Protein AF-D9SWJ3-F1 (afdb_monomer_lite)

Organism: Clostridium cellulovorans (strain ATCC 35296 / DSM 3052 / OCM 3 / 743B) (NCBI:txid573061)

Secondary structure (DSSP, 8-state):
---------EE-BTTB---TT--EEE-SS-TT-EEETTT--EESSEEE----S---HHHHHHHHHHTT---S-HHHHHHHHHHHHHHHHTSPTTEEEEEEE-TTSPEEEEEEEEPP-

Radius of gyration: 13.29 Å; chains: 1; bounding box: 31×31×35 Å

pLDDT: mean 74.52, std 13.12, range [35.59, 90.31]

Foldseek 3Di:
DPPPADDKAWDADDVRDDDGGFDWAQQLVDLQFTATLQQRDTDNKIWIAAGPDDDALVNSVVSSVVNVNDHDDSVVVNVLRVQVSVQVVVDDHQFTWMWGGDPVSRTDIDGDDGHDD

Sequence (117 aa):
MEKTKKMPISISYGDFKTRASEFLVPNPYDNGGLIGIKSGAAYLYGAISYIGVEISTLDIIDKMTANGISIGNVDDYKDKLNKYIDEIYKYKISNVIEGVLDEKGNAILNKVANKPE

Structure (mmCIF, N/CA/C/O backbone):
data_AF-D9SWJ3-F1
#
_entry.id   AF-D9SWJ3-F1
#
loop_
_atom_site.group_PDB
_atom_site.id
_atom_site.type_symbol
_atom_site.label_atom_id
_atom_site.label_alt_id
_atom_site.label_comp_id
_atom_site.label_asym_id
_atom_site.label_entity_id
_atom_site.label_seq_id
_atom_site.pdbx_PDB_ins_code
_atom_site.Cartn_x
_atom_site.Cartn_y
_atom_site.Cartn_z
_atom_site.occupancy
_atom_site.B_iso_or_equiv
_atom_site.auth_seq_id
_atom_site.auth_comp_id
_atom_site.auth_asym_id
_atom_site.auth_atom_id
_atom_site.pdbx_PDB_model_num
ATOM 1 N N . MET A 1 1 ? 10.942 17.546 20.164 1.00 35.59 1 MET A N 1
ATOM 2 C CA . MET A 1 1 ? 10.513 16.166 20.484 1.00 35.59 1 MET A CA 1
ATOM 3 C C . MET A 1 1 ? 10.270 15.440 19.177 1.00 35.59 1 MET A C 1
ATOM 5 O O . MET A 1 1 ? 9.335 15.806 18.472 1.00 35.59 1 MET A O 1
ATOM 9 N N . GLU A 1 2 ? 11.115 14.470 18.826 1.00 38.56 2 GLU A N 1
ATOM 10 C CA . GLU A 1 2 ? 10.835 13.554 17.715 1.00 38.56 2 GLU A CA 1
ATOM 11 C C . GLU A 1 2 ? 9.570 12.762 18.048 1.00 38.56 2 GLU A C 1
ATOM 13 O O . GLU A 1 2 ? 9.573 11.858 18.883 1.00 38.56 2 GLU A O 1
ATOM 18 N N . LYS A 1 3 ? 8.451 13.143 17.429 1.00 35.84 3 LYS A N 1
ATOM 19 C CA . LYS A 1 3 ? 7.252 12.311 17.432 1.00 35.84 3 LYS A CA 1
ATOM 20 C C . LYS A 1 3 ? 7.599 11.057 16.637 1.00 35.84 3 LYS A C 1
ATOM 22 O O . LYS A 1 3 ? 7.922 11.142 15.455 1.00 35.84 3 LYS A O 1
ATOM 27 N N . THR A 1 4 ? 7.574 9.906 17.298 1.00 37.38 4 THR A N 1
ATOM 28 C CA . THR A 1 4 ? 7.861 8.611 16.681 1.00 37.38 4 THR A CA 1
ATOM 29 C C . THR A 1 4 ? 6.892 8.402 15.521 1.00 37.38 4 THR A C 1
ATOM 31 O O . THR A 1 4 ? 5.680 8.314 15.733 1.00 37.38 4 THR A O 1
ATOM 34 N N . LYS A 1 5 ? 7.404 8.368 14.286 1.00 45.03 5 LYS A N 1
ATOM 35 C CA . LYS A 1 5 ? 6.554 8.257 13.102 1.00 45.03 5 LYS A CA 1
ATOM 36 C C . LYS A 1 5 ? 6.014 6.821 12.976 1.00 45.03 5 LYS A C 1
ATOM 38 O O . LYS A 1 5 ? 6.790 5.902 12.720 1.00 45.03 5 LYS A O 1
ATOM 43 N N . LYS A 1 6 ? 4.708 6.595 13.171 1.00 54.19 6 LYS A N 1
ATOM 44 C CA . LYS A 1 6 ? 4.070 5.271 13.022 1.00 54.19 6 LYS A CA 1
ATOM 45 C C . LYS A 1 6 ? 3.345 5.156 11.679 1.00 54.19 6 LYS A C 1
ATOM 47 O O . LYS A 1 6 ? 2.346 5.834 11.459 1.00 54.19 6 LYS A O 1
ATOM 52 N N . MET A 1 7 ? 3.854 4.282 10.810 1.00 60.88 7 MET A N 1
ATOM 53 C CA . MET A 1 7 ? 3.192 3.906 9.556 1.00 60.88 7 MET A CA 1
ATOM 54 C C . MET A 1 7 ? 1.923 3.089 9.832 1.00 60.88 7 MET A C 1
ATOM 56 O O . MET A 1 7 ? 1.887 2.389 10.851 1.00 60.88 7 MET A O 1
ATOM 60 N N . PRO A 1 8 ? 0.916 3.131 8.940 1.00 66.62 8 PRO A N 1
ATOM 61 C CA . PRO A 1 8 ? -0.229 2.250 9.032 1.00 66.62 8 PRO A CA 1
ATOM 62 C C . PRO A 1 8 ? 0.242 0.815 9.004 1.00 66.62 8 PRO A C 1
ATOM 64 O O . PRO A 1 8 ? 1.245 0.480 8.378 1.00 66.62 8 PRO A O 1
ATOM 67 N N . ILE A 1 9 ? -0.500 -0.028 9.697 1.00 67.69 9 ILE A N 1
ATOM 68 C CA . ILE A 1 9 ? -0.263 -1.456 9.687 1.00 67.69 9 ILE A CA 1
ATOM 69 C C . ILE A 1 9 ? -1.481 -2.148 9.110 1.00 67.69 9 ILE A C 1
ATOM 71 O O . ILE A 1 9 ? -2.625 -1.729 9.303 1.00 67.69 9 ILE A O 1
ATOM 75 N N . SER A 1 10 ? -1.210 -3.219 8.397 1.00 69.44 10 SER A N 1
ATOM 76 C CA . SER A 1 10 ? -2.191 -4.176 7.972 1.00 69.44 10 SER A CA 1
ATOM 77 C C . SER A 1 10 ? -2.477 -5.117 9.129 1.00 69.44 10 SER A C 1
ATOM 79 O O . SER A 1 10 ? -1.571 -5.578 9.833 1.00 69.44 10 SER A O 1
ATOM 81 N N . ILE A 1 11 ? -3.760 -5.372 9.337 1.00 66.62 11 ILE A N 1
ATOM 82 C CA . ILE A 1 11 ? -4.265 -6.281 10.361 1.00 66.62 11 ILE A CA 1
ATOM 83 C C . ILE A 1 11 ? -4.869 -7.504 9.681 1.00 66.62 11 ILE A C 1
ATOM 85 O O . ILE A 1 11 ? -5.342 -7.425 8.552 1.00 66.62 11 ILE A O 1
ATOM 89 N N . SER A 1 12 ? -4.843 -8.652 10.350 1.00 70.50 12 SER A N 1
ATOM 90 C CA . SER A 1 12 ? -5.623 -9.798 9.875 1.00 70.50 12 SER A CA 1
ATOM 91 C C . SER A 1 12 ? -7.099 -9.519 10.160 1.00 70.50 12 SER A C 1
ATOM 93 O O . SER A 1 12 ? -7.423 -9.074 11.262 1.00 70.50 12 SER A O 1
ATOM 95 N N . TYR A 1 13 ? -7.987 -9.756 9.197 1.00 63.97 13 TYR A N 1
ATOM 96 C CA . TYR A 1 13 ? -9.421 -9.485 9.332 1.00 63.97 13 TYR A CA 1
ATOM 97 C C . TYR A 1 13 ? -10.235 -10.501 8.525 1.00 63.97 13 TYR A C 1
ATOM 99 O O . TYR A 1 13 ? -9.945 -10.729 7.355 1.00 63.97 13 TYR A O 1
ATOM 107 N N . GLY A 1 14 ? -11.234 -11.134 9.150 1.00 70.81 14 GLY A N 1
ATOM 108 C CA . GLY A 1 14 ? -11.948 -12.261 8.541 1.00 70.81 14 GLY A CA 1
ATOM 109 C C . GLY A 1 14 ? -10.988 -13.386 8.120 1.00 70.81 14 GLY A C 1
ATOM 110 O O . GLY A 1 14 ? -10.121 -13.811 8.903 1.00 70.81 14 GLY A O 1
ATOM 111 N N . ASP A 1 15 ? -11.118 -13.820 6.866 1.00 70.38 15 ASP A N 1
ATOM 112 C CA . ASP A 1 15 ? -10.265 -14.841 6.244 1.00 70.38 15 ASP A CA 1
ATOM 113 C C . ASP A 1 15 ? -8.893 -14.300 5.813 1.00 70.38 15 ASP A C 1
ATOM 115 O O . ASP A 1 15 ? -7.946 -15.069 5.643 1.00 70.38 15 ASP A O 1
ATOM 119 N N . PHE A 1 16 ? -8.734 -12.976 5.708 1.00 69.06 16 PHE A N 1
ATOM 120 C CA . PHE A 1 16 ? -7.454 -12.363 5.378 1.00 69.06 16 PHE A CA 1
ATOM 121 C C . PHE A 1 16 ? -6.464 -12.481 6.544 1.00 69.06 16 PHE A C 1
ATOM 123 O O . PHE A 1 16 ? -6.723 -12.009 7.660 1.00 69.06 16 PHE A O 1
ATOM 130 N N . LYS A 1 17 ? -5.292 -13.069 6.273 1.00 70.75 17 LYS A N 1
ATOM 131 C CA . LYS A 1 17 ? -4.172 -13.171 7.216 1.00 70.75 17 LYS A CA 1
ATOM 132 C C . LYS A 1 17 ? -2.959 -12.411 6.684 1.00 70.75 17 LYS A C 1
ATOM 134 O O . LYS A 1 17 ? -2.421 -12.743 5.634 1.00 70.75 17 LYS A O 1
ATOM 139 N N . THR A 1 18 ? -2.494 -11.437 7.457 1.00 68.56 18 THR A N 1
ATOM 140 C CA . THR A 1 18 ? -1.218 -10.739 7.236 1.00 68.56 18 THR A CA 1
ATOM 141 C C . THR A 1 18 ? -0.252 -11.063 8.359 1.00 68.56 18 THR A C 1
ATOM 143 O O . THR A 1 18 ? -0.660 -11.300 9.502 1.00 68.56 18 THR A O 1
ATOM 146 N N . ARG A 1 19 ? 1.048 -11.004 8.068 1.00 65.38 19 ARG A N 1
ATOM 147 C CA . ARG A 1 19 ? 2.061 -10.987 9.125 1.00 65.38 19 ARG A CA 1
ATOM 148 C C . ARG A 1 19 ? 1.851 -9.738 9.986 1.00 65.38 19 ARG A C 1
ATOM 150 O O . ARG A 1 19 ? 1.562 -8.656 9.470 1.00 65.38 19 ARG A O 1
ATOM 157 N N . ALA A 1 20 ? 1.941 -9.899 11.306 1.00 58.12 20 ALA A N 1
ATOM 158 C CA . ALA A 1 20 ? 1.733 -8.804 12.244 1.00 58.12 20 ALA A CA 1
ATOM 159 C C . ALA A 1 20 ? 2.706 -7.651 11.927 1.00 58.12 20 ALA A C 1
ATOM 161 O O . ALA A 1 20 ? 3.919 -7.848 11.938 1.00 58.12 20 ALA A O 1
ATOM 162 N N . SER A 1 21 ? 2.183 -6.441 11.698 1.00 68.00 21 SER A N 1
ATOM 163 C CA . SER A 1 21 ? 2.952 -5.204 11.432 1.00 68.00 21 SER A CA 1
ATOM 164 C C . SER A 1 21 ? 3.483 -4.990 10.002 1.00 68.00 21 SER A C 1
ATOM 166 O O . SER A 1 21 ? 4.464 -4.254 9.824 1.00 68.00 21 SER A O 1
ATOM 168 N N . GLU A 1 22 ? 2.867 -5.596 8.988 1.00 75.00 22 GLU A N 1
ATOM 169 C CA . GLU A 1 22 ? 3.091 -5.246 7.575 1.00 75.00 22 GLU A CA 1
ATOM 170 C C . GLU A 1 22 ? 2.413 -3.905 7.239 1.00 75.00 22 GLU A C 1
ATOM 172 O O . GLU A 1 22 ? 1.385 -3.611 7.826 1.00 75.00 22 GLU A O 1
ATOM 177 N N . PHE A 1 23 ? 2.933 -3.097 6.312 1.00 81.06 23 PHE A N 1
ATOM 178 C CA . PHE A 1 23 ? 2.135 -2.057 5.641 1.00 81.06 23 PHE A CA 1
ATOM 179 C C . PHE A 1 23 ? 2.015 -2.466 4.181 1.00 81.06 23 PHE A C 1
ATOM 181 O O . PHE A 1 23 ? 3.036 -2.721 3.540 1.00 81.06 23 PHE A O 1
ATOM 188 N N . LEU A 1 24 ? 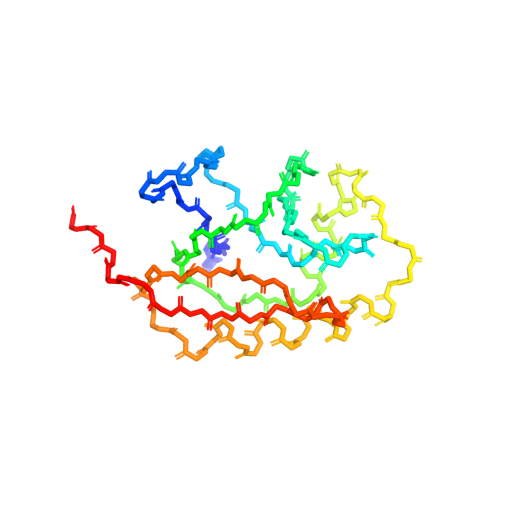0.784 -2.589 3.697 1.00 83.88 24 LEU A N 1
ATOM 189 C CA . LEU A 1 24 ? 0.495 -3.016 2.336 1.00 83.88 24 LEU A CA 1
ATOM 190 C C . LEU A 1 24 ? 0.349 -1.808 1.413 1.00 83.88 24 LEU A C 1
ATOM 192 O O . LEU A 1 24 ? -0.242 -0.798 1.797 1.00 83.88 24 LEU A O 1
ATOM 196 N N . VAL A 1 25 ? 0.878 -1.924 0.201 1.00 86.50 25 VAL A N 1
ATOM 197 C CA . VAL A 1 25 ? 0.791 -0.935 -0.887 1.00 86.50 25 VAL A CA 1
ATOM 198 C C . VAL A 1 25 ? 0.518 -1.663 -2.210 1.00 86.50 25 VAL A C 1
ATOM 200 O O . VAL A 1 25 ? 0.725 -2.875 -2.253 1.00 86.50 25 VAL A O 1
ATOM 203 N N . PRO A 1 26 ? 0.052 -1.002 -3.285 1.00 87.38 26 PRO A N 1
ATOM 204 C CA . PRO A 1 26 ? -0.089 -1.643 -4.596 1.00 87.38 26 PRO A CA 1
ATOM 205 C C . PRO A 1 26 ? 1.214 -2.324 -5.031 1.00 87.38 26 PRO A C 1
ATOM 207 O O . PRO A 1 26 ? 2.286 -1.758 -4.843 1.00 87.38 26 PRO A O 1
ATOM 210 N N . ASN A 1 27 ? 1.163 -3.529 -5.596 1.00 87.44 27 ASN A N 1
ATOM 211 C CA . ASN A 1 27 ? 2.379 -4.195 -6.055 1.00 87.44 27 ASN A CA 1
ATOM 212 C C . ASN A 1 27 ? 2.946 -3.478 -7.306 1.00 87.44 27 ASN A C 1
ATOM 214 O O . ASN A 1 27 ? 2.201 -3.215 -8.252 1.00 87.44 27 ASN A O 1
ATOM 218 N N . PRO A 1 28 ? 4.254 -3.146 -7.346 1.00 84.50 28 PRO A N 1
ATOM 219 C CA . PRO A 1 28 ? 4.865 -2.471 -8.494 1.00 84.50 28 PRO A CA 1
ATOM 220 C C . PRO A 1 28 ? 4.906 -3.325 -9.773 1.00 84.50 28 PRO A C 1
ATOM 222 O O . PRO A 1 28 ? 5.049 -2.762 -10.857 1.00 84.50 28 PRO A O 1
ATOM 225 N N . TYR A 1 29 ? 4.782 -4.652 -9.667 1.00 79.75 29 TYR A N 1
ATOM 226 C CA . TYR A 1 29 ? 4.880 -5.588 -10.798 1.00 79.75 29 TYR A CA 1
ATOM 227 C C . TYR A 1 29 ? 3.586 -6.322 -11.129 1.00 79.75 29 TYR A C 1
ATOM 229 O O . TYR A 1 29 ? 3.442 -6.819 -12.243 1.00 79.75 29 TYR A O 1
ATOM 237 N N . ASP A 1 30 ? 2.675 -6.423 -10.166 1.00 67.75 30 ASP A N 1
ATOM 238 C CA . ASP A 1 30 ? 1.451 -7.201 -10.301 1.00 67.75 30 ASP A CA 1
ATOM 23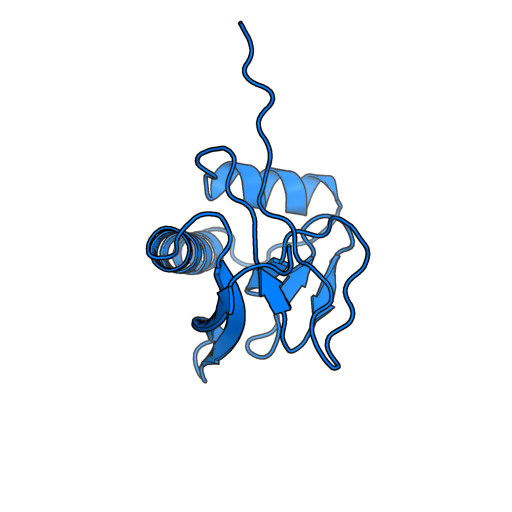9 C C . ASP A 1 30 ? 0.236 -6.290 -10.138 1.00 67.75 30 ASP A C 1
ATOM 241 O O . ASP A 1 30 ? 0.027 -5.684 -9.089 1.00 67.75 30 ASP A O 1
ATOM 245 N N . ASN A 1 31 ? -0.582 -6.211 -11.185 1.00 64.06 31 ASN A N 1
ATOM 246 C CA . ASN A 1 31 ? -1.823 -5.445 -11.155 1.00 64.06 31 ASN A CA 1
ATOM 247 C C . ASN A 1 31 ? -2.930 -6.144 -10.346 1.00 64.06 31 ASN A C 1
ATOM 249 O O . ASN A 1 31 ? -4.007 -5.572 -10.224 1.00 64.06 31 ASN A O 1
ATOM 253 N N . GLY A 1 32 ? -2.701 -7.346 -9.800 1.00 60.44 32 GLY A N 1
ATOM 254 C CA . GLY A 1 32 ? -3.695 -8.115 -9.046 1.00 60.44 32 GLY A CA 1
ATOM 255 C C . GLY A 1 32 ? -3.523 -8.151 -7.524 1.00 60.44 32 GLY A C 1
ATOM 256 O O . GLY A 1 32 ? -4.397 -8.690 -6.848 1.00 60.44 32 GLY A O 1
ATOM 257 N N . GLY A 1 33 ? -2.439 -7.607 -6.956 1.00 75.31 33 GLY A N 1
ATOM 258 C CA . GLY A 1 33 ? -2.169 -7.734 -5.521 1.00 75.31 33 GLY A CA 1
ATOM 259 C C . GLY A 1 33 ? -1.505 -6.530 -4.856 1.00 75.31 33 GLY A C 1
ATOM 260 O O . GLY A 1 33 ? -0.889 -5.673 -5.481 1.00 75.31 33 GLY A O 1
ATOM 261 N N . LEU A 1 34 ? -1.609 -6.491 -3.536 1.00 83.50 34 LEU A N 1
ATOM 262 C CA . LEU A 1 34 ? -0.850 -5.631 -2.643 1.00 83.50 34 LEU A CA 1
ATOM 263 C C . LEU A 1 34 ? 0.474 -6.301 -2.257 1.00 83.50 34 LEU A C 1
ATOM 265 O O . LEU A 1 34 ? 0.584 -7.525 -2.22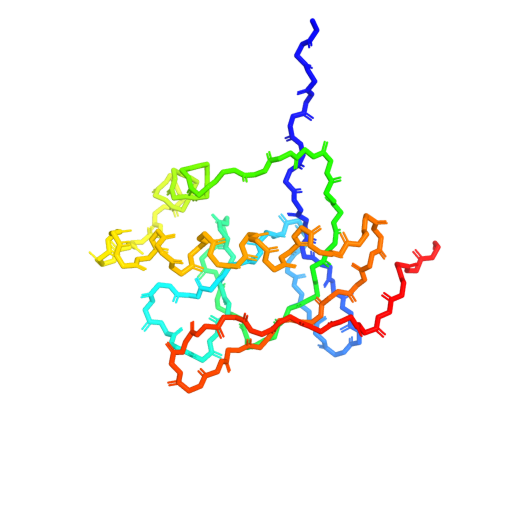9 1.00 83.50 34 LEU A O 1
ATOM 269 N N . ILE A 1 35 ? 1.475 -5.505 -1.905 1.00 86.56 35 ILE A N 1
ATOM 270 C CA . I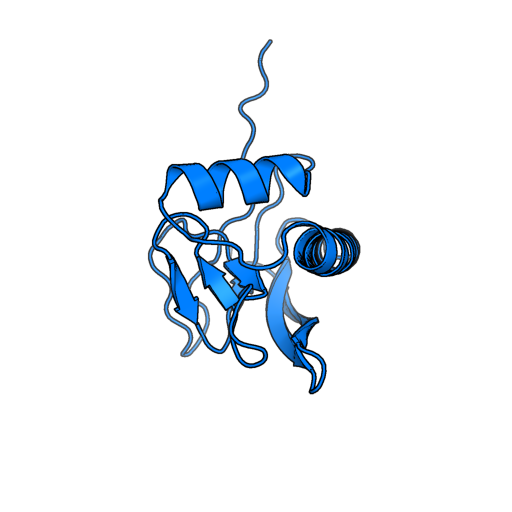LE A 1 35 ? 2.773 -5.963 -1.415 1.00 86.56 35 ILE A CA 1
ATOM 271 C C . ILE A 1 35 ? 3.075 -5.368 -0.044 1.00 86.56 35 ILE A C 1
ATOM 273 O O . ILE A 1 35 ? 2.822 -4.192 0.222 1.00 86.56 35 ILE A O 1
ATOM 277 N N . GLY A 1 36 ? 3.640 -6.186 0.837 1.00 86.69 36 GLY A N 1
ATOM 278 C CA . GLY A 1 36 ? 4.159 -5.737 2.119 1.00 86.69 36 GLY A CA 1
ATOM 279 C C . GLY A 1 36 ? 5.490 -5.010 1.983 1.00 86.69 36 GLY A C 1
ATOM 280 O O . GLY A 1 36 ? 6.470 -5.604 1.544 1.00 86.69 36 GLY A O 1
ATOM 281 N N . ILE A 1 37 ? 5.576 -3.754 2.428 1.00 86.75 37 ILE A N 1
ATOM 282 C CA . ILE A 1 37 ? 6.805 -2.944 2.282 1.00 86.75 37 ILE A CA 1
ATOM 283 C C . ILE A 1 37 ? 8.001 -3.458 3.102 1.00 86.75 37 ILE A C 1
ATOM 285 O O . ILE A 1 37 ? 9.107 -2.948 2.943 1.00 86.75 37 ILE A O 1
ATOM 289 N N . LYS A 1 38 ? 7.773 -4.397 4.032 1.00 83.88 38 LYS A N 1
ATOM 290 C CA . LYS A 1 38 ? 8.813 -5.002 4.877 1.00 83.88 38 LYS A CA 1
ATOM 291 C C . LYS A 1 38 ? 9.205 -6.386 4.385 1.00 83.88 38 LYS A C 1
ATOM 293 O O . LYS A 1 38 ? 10.387 -6.693 4.335 1.00 83.88 38 LYS A O 1
ATOM 298 N N . SER A 1 39 ? 8.224 -7.238 4.090 1.00 84.19 39 SER A N 1
ATOM 299 C CA . SER A 1 39 ? 8.486 -8.631 3.721 1.00 84.19 39 SER A CA 1
ATOM 300 C C . SER A 1 39 ? 8.587 -8.870 2.218 1.00 84.19 39 SER A C 1
ATOM 302 O O . SER A 1 39 ? 9.071 -9.925 1.818 1.00 84.19 39 SER A O 1
ATOM 304 N N . GLY A 1 40 ? 8.074 -7.954 1.392 1.00 84.94 40 GLY A N 1
ATOM 305 C CA . GLY A 1 40 ? 7.878 -8.183 -0.039 1.00 84.94 40 GLY A CA 1
ATOM 306 C C . GLY A 1 40 ? 6.804 -9.228 -0.360 1.00 84.94 40 GLY A C 1
ATOM 307 O O . GLY A 1 40 ? 6.633 -9.577 -1.524 1.00 84.94 40 GLY A O 1
ATOM 308 N N . ALA A 1 41 ? 6.080 -9.746 0.639 1.00 84.25 41 ALA A N 1
ATOM 309 C CA . ALA A 1 41 ? 5.033 -10.733 0.413 1.00 84.25 41 ALA A CA 1
ATOM 310 C C . ALA A 1 41 ? 3.858 -10.106 -0.347 1.00 84.25 41 ALA A C 1
ATOM 312 O O . ALA A 1 41 ? 3.433 -8.991 -0.033 1.00 84.25 41 ALA A O 1
ATOM 313 N N . ALA A 1 42 ? 3.351 -10.841 -1.336 1.00 82.12 42 ALA A N 1
ATOM 314 C CA . ALA A 1 42 ? 2.184 -10.461 -2.115 1.00 82.12 42 ALA A CA 1
ATOM 315 C C . ALA A 1 42 ? 0.895 -10.938 -1.434 1.00 82.12 42 ALA A C 1
ATOM 317 O O . ALA A 1 42 ? 0.833 -12.040 -0.885 1.00 82.12 42 ALA A O 1
ATOM 318 N N . TYR A 1 43 ? -0.139 -10.111 -1.504 1.00 77.00 43 TYR A N 1
ATOM 319 C CA . TYR A 1 43 ? -1.441 -10.341 -0.899 1.00 77.00 43 TYR A CA 1
ATOM 320 C C . TYR A 1 43 ? -2.531 -9.889 -1.873 1.00 77.00 43 TYR A C 1
ATOM 322 O O . TYR A 1 43 ? -2.481 -8.774 -2.368 1.00 77.00 43 TYR A O 1
ATOM 330 N N . LEU A 1 44 ? -3.532 -10.726 -2.144 1.00 67.38 44 LEU A N 1
ATOM 331 C CA . LEU A 1 44 ? -4.638 -10.376 -3.057 1.00 67.38 44 LEU A CA 1
ATOM 332 C C . LEU A 1 44 ? -5.564 -9.291 -2.487 1.00 67.38 44 LEU A C 1
ATOM 334 O O . LEU A 1 44 ? -6.107 -8.472 -3.218 1.00 67.38 44 LEU A O 1
ATOM 338 N N . TYR A 1 45 ? -5.716 -9.294 -1.166 1.00 62.75 45 TYR A N 1
ATOM 339 C CA . TYR A 1 45 ? -6.569 -8.392 -0.402 1.00 62.75 45 TYR A CA 1
ATOM 340 C C . TYR A 1 45 ? -5.785 -7.912 0.815 1.00 62.75 45 TYR A C 1
ATOM 342 O O . TYR A 1 45 ? -4.784 -8.529 1.180 1.00 62.75 45 TYR A O 1
ATOM 350 N N . GLY A 1 46 ? -6.217 -6.843 1.477 1.00 60.06 46 GLY A N 1
ATOM 351 C CA . GLY A 1 46 ? -5.571 -6.414 2.715 1.00 60.06 46 GLY A CA 1
ATOM 352 C C . GLY A 1 46 ? -6.430 -5.486 3.549 1.00 60.06 46 GLY A C 1
ATOM 353 O O . GLY A 1 46 ? -7.025 -4.565 3.006 1.00 60.06 46 GLY A O 1
ATOM 354 N N . ALA A 1 47 ? -6.466 -5.716 4.865 1.00 52.59 47 ALA A N 1
ATOM 355 C CA . ALA A 1 47 ? -7.118 -4.834 5.828 1.00 52.59 47 ALA A CA 1
ATOM 356 C C . ALA A 1 47 ? -6.119 -3.794 6.364 1.00 52.59 47 ALA A C 1
ATOM 358 O O . ALA A 1 47 ? -5.174 -4.156 7.061 1.00 52.59 47 ALA A O 1
ATOM 359 N N . ILE A 1 48 ? -6.302 -2.511 6.052 1.00 60.16 48 ILE A N 1
ATOM 360 C CA . ILE A 1 48 ? -5.395 -1.410 6.430 1.00 60.16 48 ILE A CA 1
ATOM 361 C C . ILE A 1 48 ? -5.986 -0.653 7.628 1.00 60.16 48 ILE A C 1
ATOM 363 O O . ILE A 1 48 ? -7.107 -0.160 7.518 1.00 60.16 48 ILE A O 1
ATOM 367 N N . SER A 1 49 ? -5.261 -0.522 8.758 1.00 53.41 49 SER A N 1
ATOM 368 C CA . SER A 1 49 ? -5.546 0.534 9.755 1.00 53.41 49 SER A CA 1
ATOM 369 C C . SER A 1 49 ? -4.492 0.755 10.856 1.00 53.41 49 SER A C 1
ATOM 371 O O . SER A 1 49 ? -4.262 -0.102 11.707 1.00 53.41 49 SER A O 1
ATOM 373 N N . TYR A 1 50 ? -3.939 1.973 10.897 1.00 49.41 50 TYR A N 1
ATOM 374 C CA . TYR A 1 50 ? -3.906 2.933 12.027 1.00 49.41 50 TYR A CA 1
ATOM 375 C C . TYR A 1 50 ? -2.919 4.045 11.638 1.00 49.41 50 TYR A C 1
ATOM 377 O O . TYR A 1 50 ? -1.711 3.822 11.626 1.00 49.41 50 TYR A O 1
ATOM 385 N N . ILE A 1 51 ? -3.411 5.234 11.283 1.00 53.03 51 ILE A N 1
ATOM 386 C CA . ILE A 1 51 ? -2.559 6.328 10.794 1.00 53.03 51 ILE A CA 1
ATOM 387 C C . ILE A 1 51 ? -2.134 7.189 11.987 1.00 53.03 51 ILE A C 1
ATOM 389 O O . ILE A 1 51 ? -2.951 7.888 12.576 1.00 53.03 51 ILE A O 1
ATOM 393 N N . GLY A 1 52 ? -0.864 7.102 12.386 1.00 49.41 52 GLY A N 1
ATOM 394 C CA . GLY A 1 52 ? -0.293 7.949 13.439 1.00 49.41 52 GLY A CA 1
ATOM 395 C C . GLY A 1 52 ? 0.471 9.172 12.920 1.00 49.41 52 GLY A C 1
ATOM 396 O O . GLY A 1 52 ? 0.964 9.947 13.738 1.00 49.41 52 GLY A O 1
ATOM 397 N N . VAL A 1 53 ? 0.633 9.315 11.597 1.00 60.06 53 VAL A N 1
ATOM 398 C CA . VAL A 1 53 ? 1.404 10.379 10.922 1.00 60.06 53 VAL A CA 1
ATOM 399 C C . VAL A 1 53 ? 1.079 10.401 9.426 1.00 60.06 53 VAL A C 1
ATOM 401 O O . VAL A 1 53 ? 0.657 9.380 8.885 1.00 60.06 53 VAL A O 1
ATOM 404 N N . GLU A 1 54 ? 1.383 11.513 8.756 1.00 62.31 54 GLU A N 1
ATOM 405 C CA . GLU A 1 54 ? 1.539 11.555 7.300 1.00 62.31 54 GLU A CA 1
ATOM 406 C C . GLU A 1 54 ? 2.619 10.570 6.820 1.00 62.31 54 GLU A C 1
ATOM 408 O O . GLU A 1 54 ? 3.700 10.449 7.404 1.00 62.31 54 GLU A O 1
ATOM 413 N N . ILE A 1 55 ? 2.300 9.870 5.740 1.00 72.12 55 ILE A N 1
ATOM 414 C CA . ILE A 1 55 ? 3.164 8.983 4.969 1.00 72.12 55 ILE A CA 1
ATOM 415 C C . ILE A 1 55 ? 3.413 9.681 3.641 1.00 72.12 55 ILE A C 1
ATOM 417 O O . ILE A 1 55 ? 2.461 10.113 2.987 1.00 72.12 55 ILE A O 1
ATOM 421 N N . SER A 1 56 ? 4.672 9.767 3.227 1.00 80.69 56 SER A N 1
ATOM 422 C CA . SER A 1 56 ? 5.005 10.201 1.877 1.00 80.69 56 SER A CA 1
ATOM 423 C C . SER A 1 56 ? 5.293 9.005 0.972 1.00 80.69 56 SER A C 1
ATOM 425 O O . SER A 1 56 ? 5.755 7.952 1.415 1.00 80.69 56 SER A O 1
ATOM 427 N N . THR A 1 57 ? 5.070 9.190 -0.326 1.00 85.12 57 THR A N 1
ATOM 428 C CA . THR A 1 57 ? 5.454 8.229 -1.367 1.00 85.12 57 THR A CA 1
ATOM 429 C C . THR A 1 57 ? 6.949 7.901 -1.326 1.00 85.12 57 THR A C 1
ATOM 431 O O . THR A 1 57 ? 7.330 6.749 -1.521 1.00 85.12 57 THR A O 1
ATOM 434 N N . LEU A 1 58 ? 7.795 8.886 -1.002 1.00 85.44 58 LEU A N 1
ATOM 435 C CA . LEU A 1 58 ? 9.239 8.688 -0.845 1.00 85.44 58 LEU A CA 1
ATOM 436 C C . LEU A 1 58 ? 9.558 7.747 0.322 1.00 85.44 58 LEU A C 1
ATOM 438 O O . LEU A 1 58 ? 10.297 6.789 0.127 1.00 85.44 58 LEU A O 1
ATOM 442 N N . ASP A 1 59 ? 8.928 7.932 1.488 1.00 84.56 59 ASP A N 1
ATOM 443 C CA . ASP A 1 59 ? 9.146 7.052 2.649 1.00 84.56 59 ASP A CA 1
ATOM 444 C C . ASP A 1 59 ? 8.803 5.582 2.340 1.00 84.56 59 ASP A C 1
ATOM 446 O O . ASP A 1 59 ? 9.421 4.661 2.882 1.00 84.56 59 ASP A O 1
ATOM 450 N N . ILE A 1 60 ? 7.791 5.348 1.499 1.00 87.06 60 ILE A N 1
ATOM 451 C CA . ILE A 1 60 ? 7.395 4.005 1.058 1.00 87.06 60 ILE A CA 1
ATOM 452 C C . ILE A 1 60 ? 8.461 3.418 0.131 1.00 87.06 60 ILE A C 1
ATOM 454 O O . ILE A 1 60 ? 8.917 2.300 0.368 1.00 87.06 60 ILE A O 1
ATOM 458 N N . ILE A 1 61 ? 8.868 4.166 -0.898 1.00 89.12 61 ILE A N 1
ATOM 459 C CA . ILE A 1 61 ? 9.865 3.728 -1.886 1.00 89.12 61 ILE A CA 1
ATOM 460 C C . 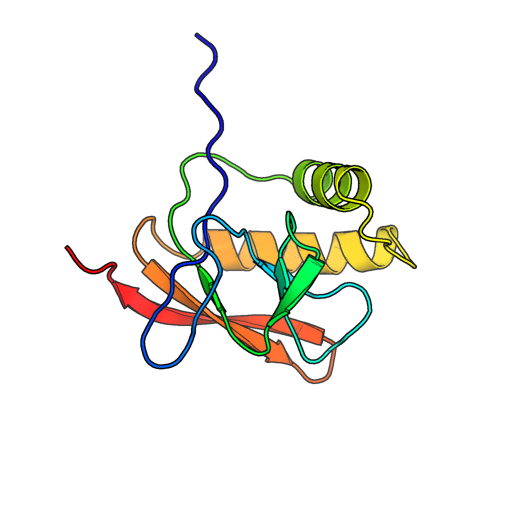ILE A 1 61 ? 11.209 3.437 -1.214 1.00 89.12 61 ILE A C 1
ATOM 462 O O . ILE A 1 61 ? 11.805 2.386 -1.469 1.00 89.12 61 ILE A O 1
ATOM 466 N N . ASP A 1 62 ? 11.654 4.311 -0.312 1.00 88.69 62 ASP A N 1
ATOM 467 C CA . ASP A 1 62 ? 12.900 4.143 0.436 1.00 88.69 62 ASP A CA 1
ATOM 468 C C . ASP A 1 62 ? 12.863 2.865 1.276 1.00 88.69 62 ASP A C 1
ATOM 470 O O . ASP A 1 62 ? 13.816 2.084 1.274 1.00 88.69 62 ASP A O 1
ATOM 474 N N . LYS A 1 63 ? 11.736 2.585 1.947 1.00 87.88 63 LYS A N 1
ATOM 475 C CA . LYS A 1 63 ? 11.572 1.342 2.711 1.00 87.88 63 LYS A CA 1
ATOM 476 C C . LYS A 1 63 ? 11.513 0.106 1.833 1.00 87.88 63 LYS A C 1
ATOM 478 O O . LYS A 1 63 ? 12.098 -0.905 2.206 1.00 87.88 63 LYS A O 1
ATOM 483 N N . MET A 1 64 ? 10.821 0.156 0.701 1.00 90.00 64 MET A N 1
ATOM 484 C CA . MET A 1 64 ? 10.771 -0.972 -0.229 1.00 90.00 64 MET A CA 1
ATOM 485 C C . MET A 1 64 ? 12.174 -1.300 -0.747 1.00 90.00 64 MET A C 1
ATOM 487 O O . MET A 1 64 ? 12.614 -2.445 -0.646 1.00 90.00 64 MET A O 1
ATOM 491 N N . THR A 1 65 ? 12.916 -0.277 -1.171 1.00 90.31 65 THR A N 1
ATOM 492 C CA . THR A 1 65 ? 14.299 -0.406 -1.647 1.00 90.31 65 THR A CA 1
ATOM 493 C C . THR A 1 65 ? 15.220 -0.943 -0.551 1.00 90.31 65 THR A C 1
ATOM 495 O O . THR A 1 65 ? 15.975 -1.886 -0.785 1.00 90.31 65 THR A O 1
ATOM 498 N N . ALA A 1 66 ? 15.122 -0.407 0.671 1.00 89.12 66 ALA A N 1
ATOM 499 C CA . ALA A 1 66 ? 15.912 -0.863 1.816 1.00 89.12 66 ALA A CA 1
ATOM 500 C C . ALA A 1 66 ? 15.641 -2.330 2.199 1.00 89.12 66 ALA A C 1
ATOM 502 O O . ALA A 1 66 ? 16.527 -2.990 2.734 1.00 89.12 66 ALA A O 1
ATOM 503 N N . ASN A 1 67 ? 14.444 -2.850 1.909 1.00 87.75 67 ASN A N 1
ATOM 504 C CA . ASN A 1 67 ? 14.083 -4.256 2.118 1.00 87.75 67 ASN A CA 1
ATOM 505 C C . ASN A 1 67 ? 14.323 -5.138 0.876 1.00 87.75 67 ASN A C 1
ATOM 507 O O . ASN A 1 67 ? 13.882 -6.284 0.845 1.00 87.75 67 ASN A O 1
ATOM 511 N N . GLY A 1 68 ? 15.019 -4.633 -0.148 1.00 88.06 68 GLY A N 1
ATOM 512 C CA . GLY A 1 68 ? 15.365 -5.400 -1.349 1.00 88.06 68 GLY A CA 1
ATOM 513 C C . GLY A 1 68 ? 14.199 -5.635 -2.311 1.00 88.06 68 GLY A C 1
ATOM 514 O O . GLY A 1 68 ? 14.295 -6.487 -3.194 1.00 88.06 68 GLY A O 1
ATOM 515 N N . ILE A 1 69 ? 13.100 -4.893 -2.164 1.00 89.00 69 ILE A N 1
ATOM 516 C CA . ILE A 1 69 ? 11.972 -4.944 -3.093 1.00 89.00 69 ILE A CA 1
ATOM 517 C C . ILE A 1 69 ? 12.322 -4.063 -4.290 1.00 89.00 69 ILE A C 1
ATOM 519 O O . ILE A 1 69 ? 12.472 -2.848 -4.160 1.00 89.00 69 ILE A O 1
ATOM 523 N N . SER A 1 70 ? 12.468 -4.686 -5.458 1.00 86.56 70 SER A N 1
ATOM 524 C CA . SER A 1 70 ? 12.740 -3.959 -6.695 1.00 86.56 70 SER A CA 1
ATOM 525 C C . SER A 1 70 ? 11.499 -3.165 -7.129 1.00 86.56 70 SER A C 1
ATOM 527 O O . SER A 1 70 ? 10.364 -3.553 -6.853 1.00 86.56 70 SER A O 1
ATOM 529 N N . ILE A 1 71 ? 11.713 -2.028 -7.786 1.00 86.88 71 ILE A N 1
ATOM 530 C CA . ILE A 1 71 ? 10.659 -1.214 -8.396 1.00 86.88 71 ILE A CA 1
ATOM 531 C C . ILE A 1 71 ? 11.132 -0.931 -9.819 1.00 86.88 71 ILE A C 1
ATOM 533 O O . ILE A 1 71 ? 12.171 -0.305 -10.003 1.00 86.88 71 ILE A O 1
ATOM 537 N N . GLY A 1 72 ? 10.410 -1.439 -10.822 1.00 83.31 72 GLY A N 1
ATOM 538 C CA . GLY A 1 72 ? 10.827 -1.344 -12.225 1.00 83.31 72 GLY A CA 1
ATOM 539 C C . GLY A 1 72 ? 10.822 0.095 -12.743 1.00 83.31 72 GLY A C 1
ATOM 540 O O . GLY A 1 72 ? 11.877 0.664 -13.006 1.00 83.31 72 GLY A O 1
ATOM 541 N N . ASN A 1 73 ? 9.630 0.687 -12.867 1.00 86.69 73 ASN A N 1
ATOM 542 C CA . ASN A 1 73 ? 9.469 2.101 -13.198 1.00 86.69 73 ASN A CA 1
ATOM 543 C C . ASN A 1 73 ? 9.069 2.880 -11.941 1.00 86.69 73 ASN A C 1
ATOM 545 O O . ASN A 1 73 ? 7.920 2.833 -11.498 1.00 86.69 73 ASN A O 1
ATOM 549 N N . VAL A 1 74 ? 10.043 3.573 -11.352 1.00 86.88 74 VAL A N 1
ATOM 550 C CA . VAL A 1 74 ? 9.858 4.326 -10.108 1.00 86.88 74 VAL A CA 1
ATOM 551 C C . VAL A 1 74 ? 8.873 5.480 -10.289 1.00 86.88 74 VAL A C 1
ATOM 553 O O . VAL A 1 74 ? 8.089 5.731 -9.379 1.00 86.88 74 VAL A O 1
ATOM 556 N N . ASP A 1 75 ? 8.875 6.163 -11.434 1.00 87.38 75 ASP A N 1
ATOM 557 C CA . ASP A 1 75 ? 8.010 7.328 -11.643 1.00 87.38 75 ASP A CA 1
ATOM 558 C C . ASP A 1 75 ? 6.547 6.916 -11.857 1.00 87.38 75 ASP A C 1
ATOM 560 O O . ASP A 1 75 ? 5.668 7.445 -11.178 1.00 87.38 75 ASP A O 1
ATOM 564 N N . ASP A 1 76 ? 6.286 5.873 -12.652 1.00 85.75 76 ASP A N 1
ATOM 565 C CA . ASP A 1 76 ? 4.930 5.307 -12.776 1.00 85.75 76 ASP A CA 1
ATOM 566 C C . ASP A 1 76 ? 4.409 4.800 -11.421 1.00 85.75 76 ASP A C 1
ATOM 568 O O . ASP A 1 76 ? 3.229 4.934 -11.080 1.00 85.75 76 ASP A O 1
ATOM 572 N N . TYR A 1 77 ? 5.294 4.197 -10.624 1.00 88.69 77 TYR A N 1
ATOM 573 C CA . TYR A 1 77 ? 4.926 3.674 -9.317 1.00 88.69 77 TYR A CA 1
ATOM 574 C C . TYR A 1 77 ? 4.671 4.785 -8.292 1.00 88.69 77 TYR A C 1
ATOM 576 O O . TYR A 1 77 ? 3.762 4.650 -7.470 1.00 88.69 77 TYR A O 1
ATOM 584 N N . LYS A 1 78 ? 5.392 5.912 -8.366 1.00 89.12 78 LYS A N 1
ATOM 585 C CA . LYS A 1 78 ? 5.091 7.106 -7.558 1.00 89.12 78 LYS A CA 1
ATOM 586 C C . LYS A 1 78 ? 3.671 7.593 -7.809 1.00 89.12 78 LYS A C 1
ATOM 588 O O . LYS A 1 78 ? 2.967 7.879 -6.845 1.00 89.12 78 LYS A O 1
ATOM 593 N N . ASP A 1 79 ? 3.227 7.640 -9.061 1.00 87.56 79 ASP A N 1
ATOM 594 C CA . ASP A 1 79 ? 1.867 8.073 -9.395 1.00 87.56 79 ASP A CA 1
ATOM 595 C C . ASP A 1 79 ? 0.804 7.122 -8.834 1.00 87.56 79 ASP A C 1
ATOM 597 O O . ASP A 1 79 ? -0.216 7.570 -8.299 1.00 87.56 79 ASP A O 1
ATOM 601 N N . LYS A 1 80 ? 1.051 5.806 -8.894 1.00 86.00 80 LYS A N 1
ATOM 602 C CA . LYS A 1 80 ? 0.185 4.798 -8.257 1.00 86.00 80 LYS A CA 1
ATOM 603 C C . LYS A 1 80 ? 0.134 4.975 -6.736 1.00 86.00 80 LYS A C 1
ATOM 605 O O . LYS A 1 80 ? -0.948 4.930 -6.151 1.00 86.00 80 LYS A O 1
ATOM 610 N N . LEU A 1 81 ? 1.282 5.204 -6.100 1.00 87.00 81 LEU A N 1
ATOM 611 C CA . LEU A 1 81 ? 1.380 5.407 -4.654 1.00 87.00 81 LEU A CA 1
ATOM 612 C C . LEU A 1 81 ? 0.726 6.711 -4.194 1.00 87.00 81 LEU A C 1
ATOM 614 O O . LEU A 1 81 ? 0.029 6.692 -3.185 1.00 87.00 81 LEU A O 1
ATOM 618 N N . ASN A 1 82 ? 0.889 7.810 -4.933 1.00 87.12 82 ASN A N 1
ATOM 619 C CA . ASN A 1 82 ? 0.245 9.086 -4.615 1.00 87.12 82 ASN A CA 1
ATOM 620 C C . ASN A 1 82 ? -1.279 8.923 -4.570 1.00 87.12 82 ASN A C 1
ATOM 622 O O . ASN A 1 82 ? -1.900 9.242 -3.560 1.00 87.12 82 ASN A O 1
ATOM 626 N N . LYS A 1 83 ? -1.868 8.312 -5.608 1.00 85.44 83 LYS A N 1
ATOM 627 C CA . LYS A 1 83 ? -3.310 8.015 -5.645 1.00 85.44 83 LYS A CA 1
ATOM 628 C C . LYS A 1 83 ? -3.741 7.132 -4.476 1.00 85.44 83 LYS A C 1
ATOM 630 O O . LYS A 1 83 ? -4.755 7.394 -3.842 1.00 85.44 83 LYS A O 1
ATOM 635 N N . TYR A 1 84 ? -2.965 6.093 -4.177 1.00 85.25 84 TYR A N 1
ATOM 636 C CA . TYR A 1 84 ? -3.250 5.195 -3.063 1.00 85.25 84 TYR A CA 1
ATOM 637 C C . TYR A 1 84 ? -3.241 5.913 -1.707 1.00 85.25 84 TYR A C 1
ATOM 639 O O . TYR A 1 84 ? -4.143 5.710 -0.896 1.00 85.25 84 TYR A O 1
ATOM 647 N N . ILE A 1 85 ? -2.246 6.767 -1.463 1.00 82.81 85 ILE A N 1
ATOM 648 C CA . ILE A 1 85 ? -2.137 7.565 -0.238 1.00 82.81 85 ILE A CA 1
ATOM 649 C C . ILE A 1 85 ? -3.309 8.550 -0.128 1.00 82.81 85 ILE A C 1
ATOM 651 O O . ILE A 1 85 ? -3.921 8.637 0.939 1.00 82.81 85 ILE A O 1
ATOM 655 N N . ASP A 1 86 ? -3.666 9.230 -1.220 1.00 82.94 86 ASP A N 1
ATOM 656 C CA . ASP A 1 86 ? -4.813 10.144 -1.264 1.00 82.94 86 ASP A CA 1
ATOM 657 C C . ASP A 1 86 ? -6.126 9.423 -0.925 1.00 82.94 86 ASP A C 1
ATOM 659 O O . ASP A 1 86 ? -6.944 9.947 -0.167 1.00 82.94 86 ASP A O 1
ATOM 663 N N . GLU A 1 87 ? -6.324 8.199 -1.428 1.00 81.38 87 GLU A N 1
ATOM 664 C CA . GLU A 1 87 ? -7.473 7.366 -1.058 1.00 81.38 87 GLU A CA 1
ATOM 665 C C . GLU A 1 87 ? -7.427 6.941 0.416 1.00 81.38 87 GLU A C 1
ATOM 667 O O . GLU A 1 87 ? -8.442 7.038 1.107 1.00 81.38 87 GLU A O 1
ATOM 672 N N . ILE A 1 88 ? -6.266 6.519 0.936 1.00 78.38 88 ILE A N 1
ATOM 673 C CA . ILE A 1 88 ? -6.096 6.152 2.354 1.00 78.38 88 ILE A CA 1
ATOM 674 C C . ILE A 1 88 ? -6.502 7.309 3.271 1.00 78.38 88 ILE A C 1
ATOM 676 O O . ILE A 1 88 ? -7.184 7.082 4.275 1.00 78.38 88 ILE A O 1
ATOM 680 N N . TYR A 1 89 ? -6.108 8.543 2.948 1.00 78.00 89 TYR A N 1
ATOM 681 C CA . TYR A 1 89 ? -6.380 9.709 3.794 1.00 78.00 89 TYR A CA 1
ATOM 682 C C . TYR A 1 89 ? -7.859 10.088 3.894 1.00 78.00 89 TYR A C 1
ATOM 684 O O . TYR A 1 89 ? -8.235 10.822 4.810 1.00 78.00 89 TYR A O 1
ATOM 692 N N . LYS A 1 90 ? -8.727 9.555 3.028 1.00 78.81 90 LYS A N 1
ATOM 693 C CA . LYS A 1 90 ? -10.184 9.732 3.151 1.00 78.81 90 LYS A CA 1
ATOM 694 C C . LYS A 1 90 ? -10.776 8.953 4.327 1.00 78.81 90 LYS A C 1
ATOM 696 O O . LYS A 1 90 ? -11.898 9.234 4.753 1.00 78.81 90 LYS A O 1
ATOM 701 N N . TYR A 1 91 ? -10.045 7.978 4.863 1.00 75.69 91 TYR A N 1
ATOM 702 C CA . TYR A 1 91 ? -10.514 7.105 5.929 1.00 75.69 91 TYR A CA 1
ATOM 703 C C . TYR A 1 91 ? -10.060 7.574 7.311 1.00 75.69 91 TYR A C 1
ATOM 705 O O . TYR A 1 91 ? -8.968 8.104 7.509 1.00 75.69 91 TYR A O 1
ATOM 713 N N . LYS A 1 92 ? -10.907 7.343 8.318 1.00 68.69 92 LYS A N 1
ATOM 714 C CA . LYS A 1 92 ? -10.593 7.696 9.705 1.00 68.69 92 LYS A CA 1
ATOM 715 C C . LYS A 1 92 ? -9.607 6.698 10.302 1.00 68.69 92 LYS A C 1
ATOM 717 O O . LYS A 1 92 ? -9.690 5.494 10.060 1.00 68.69 92 LYS A O 1
ATOM 722 N N . ILE A 1 93 ? -8.752 7.195 11.194 1.00 64.25 93 ILE A N 1
ATOM 723 C CA . ILE A 1 93 ? -7.959 6.376 12.116 1.00 64.25 93 ILE A CA 1
ATOM 724 C C . ILE A 1 93 ? -8.931 5.439 12.844 1.00 64.25 93 ILE A C 1
ATOM 726 O O . ILE A 1 93 ? -9.864 5.939 13.469 1.00 64.25 93 ILE A O 1
ATOM 730 N N . SER A 1 94 ? -8.723 4.117 12.739 1.00 64.50 94 SER A N 1
ATOM 731 C CA . SER A 1 94 ? -9.610 3.003 13.154 1.00 64.50 94 SER A CA 1
ATOM 732 C C . SER A 1 94 ? -10.542 2.414 12.090 1.00 64.50 94 SER A C 1
ATOM 734 O O . SER A 1 94 ? -11.222 1.439 12.380 1.00 64.50 94 SER A O 1
ATOM 736 N N . ASN A 1 95 ? -10.622 2.919 10.860 1.00 72.12 95 ASN A N 1
ATOM 737 C CA . ASN A 1 95 ? -11.368 2.197 9.823 1.00 72.12 95 ASN A CA 1
ATOM 738 C C . ASN A 1 95 ? -10.578 0.980 9.363 1.00 72.12 95 ASN A C 1
ATOM 740 O O . ASN A 1 95 ? -9.404 1.110 9.042 1.00 72.12 95 ASN A O 1
ATOM 744 N N . VAL A 1 96 ? -11.227 -0.180 9.327 1.00 72.06 96 VAL A N 1
ATOM 745 C CA . VAL A 1 96 ? -10.703 -1.361 8.647 1.00 72.06 96 VAL A CA 1
ATOM 746 C C . VAL A 1 96 ? -11.078 -1.212 7.183 1.00 72.06 96 VAL A C 1
ATOM 748 O O . VAL A 1 96 ? -12.265 -1.126 6.853 1.00 72.06 96 VAL A O 1
ATOM 751 N N . ILE A 1 97 ? -10.065 -1.120 6.333 1.00 74.00 97 ILE A N 1
ATOM 752 C CA . ILE A 1 97 ? -10.221 -0.857 4.904 1.00 74.00 97 ILE A CA 1
ATOM 753 C C . ILE A 1 97 ? -9.716 -2.071 4.148 1.00 74.00 97 ILE A C 1
ATOM 755 O O . ILE A 1 97 ? -8.564 -2.439 4.335 1.00 74.00 97 ILE A O 1
ATOM 759 N N . GLU A 1 98 ? -10.548 -2.657 3.305 1.00 77.25 98 GLU A N 1
ATOM 760 C CA . GLU A 1 98 ? -10.130 -3.639 2.314 1.00 77.25 98 GLU A CA 1
ATOM 761 C C . GLU A 1 98 ? -9.585 -2.923 1.074 1.00 77.25 98 GLU A C 1
ATOM 763 O O . GLU A 1 98 ? -10.218 -1.998 0.563 1.00 77.25 98 GLU A O 1
ATOM 768 N N . GLY A 1 99 ? -8.411 -3.339 0.600 1.00 76.75 99 GLY A N 1
ATOM 769 C CA . GLY A 1 99 ? -7.862 -2.916 -0.687 1.00 76.75 99 GLY A CA 1
ATOM 770 C C . GLY A 1 99 ? -7.956 -4.016 -1.741 1.00 76.75 99 GLY A C 1
ATOM 771 O O . GLY A 1 99 ? -7.507 -5.134 -1.489 1.00 76.75 99 GLY A O 1
ATOM 772 N N . VAL A 1 100 ? -8.487 -3.672 -2.914 1.00 76.75 100 VAL A N 1
ATOM 773 C CA . VAL A 1 100 ? -8.459 -4.474 -4.152 1.00 76.75 100 VAL A CA 1
ATOM 774 C C . VAL A 1 100 ? -7.827 -3.656 -5.270 1.00 76.75 100 VAL A C 1
ATOM 776 O O . VAL A 1 100 ? -7.834 -2.430 -5.200 1.00 76.75 100 VAL A O 1
ATOM 779 N N . LEU A 1 101 ? -7.286 -4.295 -6.303 1.00 76.75 101 LEU A N 1
ATOM 780 C CA . LEU A 1 101 ? -6.813 -3.582 -7.491 1.00 76.75 101 LEU A CA 1
ATOM 781 C C . LEU A 1 101 ? -7.862 -3.628 -8.615 1.00 76.75 101 LEU A C 1
ATOM 783 O O . LEU A 1 101 ? -8.552 -4.633 -8.783 1.00 76.75 101 LEU A O 1
ATOM 787 N N . ASP A 1 102 ? -7.995 -2.533 -9.366 1.00 79.75 102 ASP A N 1
ATOM 788 C CA . ASP A 1 102 ? -8.782 -2.485 -10.603 1.00 79.75 102 ASP A CA 1
ATOM 789 C C . ASP A 1 102 ? -8.024 -3.119 -11.788 1.00 79.75 102 ASP A C 1
ATOM 791 O O . ASP A 1 102 ? -6.851 -3.475 -11.686 1.00 79.75 102 ASP A O 1
ATOM 795 N N . GLU A 1 103 ? -8.666 -3.217 -12.957 1.00 77.38 103 GLU A N 1
ATOM 796 C CA . GLU A 1 103 ? -8.049 -3.768 -14.181 1.00 77.38 103 GLU A CA 1
ATOM 797 C C . GLU A 1 103 ? -6.791 -3.006 -14.644 1.00 77.38 103 GLU A C 1
ATOM 799 O O . GLU A 1 103 ? -6.010 -3.502 -15.457 1.00 77.38 103 GLU A O 1
ATOM 804 N N . LYS A 1 104 ? -6.581 -1.788 -14.136 1.00 75.38 104 LYS A N 1
ATOM 805 C CA . LYS A 1 104 ? -5.435 -0.921 -14.428 1.00 75.38 104 LYS A CA 1
ATOM 806 C C . LYS A 1 104 ? -4.378 -0.968 -13.312 1.00 75.38 104 LYS A C 1
ATOM 808 O O . LYS A 1 104 ? -3.381 -0.246 -13.393 1.00 75.38 104 LYS A O 1
ATOM 813 N N . GLY A 1 105 ? -4.570 -1.799 -12.287 1.00 73.56 105 GLY A N 1
ATOM 814 C CA . GLY A 1 105 ? -3.682 -1.927 -11.134 1.00 73.56 105 GLY A CA 1
ATOM 815 C C . GLY A 1 105 ? -3.748 -0.753 -10.152 1.00 73.56 105 GLY A C 1
ATOM 816 O O . GLY A 1 105 ? -2.804 -0.558 -9.385 1.00 73.56 105 GLY A O 1
ATOM 817 N N . ASN A 1 106 ? -4.806 0.064 -10.184 1.00 78.75 106 ASN A N 1
ATOM 818 C CA . ASN A 1 106 ? -5.051 1.088 -9.167 1.00 78.75 106 ASN A CA 1
ATOM 819 C C . ASN A 1 106 ? -5.731 0.456 -7.956 1.00 78.75 106 ASN A C 1
ATOM 821 O O . ASN A 1 106 ? -6.658 -0.335 -8.107 1.00 78.75 106 ASN A O 1
ATOM 825 N N . ALA A 1 107 ? -5.323 0.854 -6.753 1.00 79.06 107 ALA A N 1
ATOM 826 C CA . ALA A 1 107 ? -5.982 0.394 -5.540 1.00 79.06 107 ALA A CA 1
ATOM 827 C C . ALA A 1 107 ? -7.338 1.076 -5.337 1.00 79.06 107 ALA A C 1
ATOM 829 O O . ALA A 1 107 ? -7.423 2.292 -5.174 1.00 79.06 107 ALA A O 1
ATOM 830 N N . ILE A 1 108 ? -8.385 0.260 -5.295 1.00 82.88 108 ILE A N 1
ATOM 831 C CA . ILE A 1 108 ? -9.713 0.606 -4.810 1.00 82.88 108 ILE A CA 1
ATOM 832 C C . ILE A 1 108 ? -9.769 0.213 -3.338 1.00 82.88 108 ILE A C 1
ATOM 834 O O . ILE A 1 108 ? -9.551 -0.942 -2.968 1.00 82.88 108 ILE A O 1
ATOM 838 N N . LEU A 1 109 ? -10.073 1.192 -2.497 1.00 81.69 109 LEU A N 1
ATOM 839 C CA . LEU A 1 109 ? -10.187 1.018 -1.060 1.00 81.69 109 LEU A CA 1
ATOM 840 C C . LEU A 1 109 ? -11.654 1.056 -0.655 1.00 81.69 109 LEU A C 1
ATOM 842 O O . LEU A 1 109 ? -12.366 1.971 -1.059 1.00 81.69 109 LEU A O 1
ATOM 846 N N . ASN A 1 110 ? -12.085 0.108 0.175 1.00 82.81 110 ASN A N 1
ATOM 847 C CA . ASN A 1 110 ? -13.439 0.037 0.714 1.00 82.81 110 ASN A CA 1
ATOM 848 C C . ASN A 1 110 ? -13.397 -0.127 2.231 1.00 82.81 110 ASN A C 1
ATOM 850 O O . ASN A 1 110 ? -12.718 -1.003 2.760 1.00 82.81 110 ASN A O 1
ATOM 854 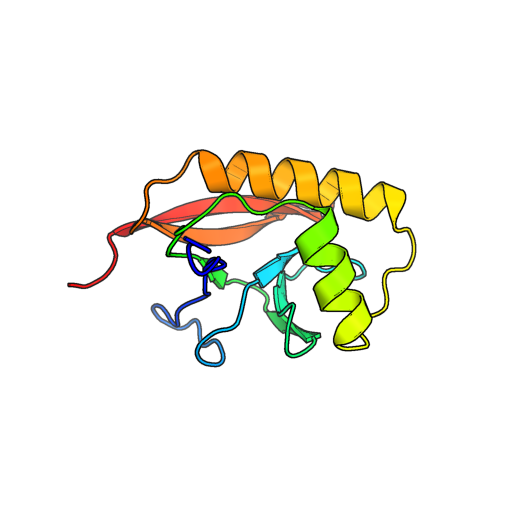N N . LYS A 1 111 ? -14.165 0.680 2.965 1.00 80.56 111 LYS A N 1
ATOM 855 C CA . LYS A 1 111 ? -14.338 0.458 4.404 1.00 80.56 111 LYS A CA 1
ATOM 856 C C . LYS A 1 111 ? -15.204 -0.780 4.636 1.00 80.56 111 LYS A C 1
ATOM 858 O O . LYS A 1 111 ? -16.358 -0.798 4.222 1.00 80.56 111 LYS A O 1
ATOM 863 N N . VAL A 1 112 ? -14.685 -1.743 5.393 1.00 79.75 112 VAL A N 1
ATOM 864 C CA . VAL A 1 112 ? -15.398 -2.987 5.737 1.00 79.75 112 VAL A CA 1
ATOM 865 C C . VAL A 1 112 ? -15.811 -3.055 7.204 1.00 79.75 112 VAL A C 1
ATOM 867 O O . VAL A 1 112 ? -16.807 -3.688 7.535 1.00 79.75 112 VAL A O 1
ATOM 870 N N . ALA A 1 113 ? -15.101 -2.356 8.094 1.00 72.44 113 ALA A N 1
ATOM 871 C CA . ALA A 1 113 ? -15.474 -2.272 9.503 1.00 72.44 113 ALA A CA 1
ATOM 872 C C . ALA A 1 113 ? -14.897 -1.028 10.193 1.00 72.44 113 ALA A C 1
ATOM 874 O O . ALA A 1 113 ? -14.070 -0.289 9.650 1.00 72.44 113 ALA A O 1
ATOM 875 N N . ASN A 1 114 ? -15.334 -0.795 11.428 1.00 71.00 114 ASN A N 1
ATOM 876 C CA . ASN A 1 114 ? -14.530 -0.057 12.398 1.00 71.00 114 ASN A CA 1
ATOM 877 C C . ASN A 1 114 ? -13.605 -1.059 13.110 1.00 71.00 114 ASN A C 1
ATOM 879 O O . ASN A 1 114 ? -13.918 -2.248 13.171 1.00 71.00 114 ASN A O 1
ATOM 883 N N . LYS A 1 115 ? -12.456 -0.599 13.606 1.00 63.62 115 LYS A N 1
ATOM 884 C CA . LYS A 1 115 ? -11.474 -1.427 14.308 1.00 63.62 115 LYS A CA 1
ATOM 885 C C . LYS A 1 115 ? -12.185 -2.162 15.457 1.00 63.62 115 LYS A C 1
ATOM 887 O O . LYS A 1 115 ? -12.941 -1.505 16.172 1.00 63.62 115 LYS A O 1
ATOM 892 N N . PRO A 1 116 ? -11.946 -3.471 15.639 1.00 54.97 116 PRO A N 1
ATOM 893 C CA . PRO A 1 116 ? -12.363 -4.166 16.851 1.00 54.97 116 PRO A CA 1
ATOM 894 C C . PRO A 1 116 ? -11.796 -3.442 18.081 1.00 54.97 116 PRO A C 1
ATOM 896 O O . PRO A 1 116 ? -10.629 -3.033 18.048 1.00 54.97 116 PRO A O 1
ATOM 899 N N . GLU A 1 117 ? -12.629 -3.241 19.107 1.00 52.09 117 GLU A N 1
ATOM 900 C CA . GLU A 1 117 ? -12.194 -2.717 20.413 1.00 52.09 117 GLU A CA 1
ATOM 901 C C . GLU A 1 117 ? -11.108 -3.599 21.042 1.00 52.09 117 GLU A C 1
ATOM 903 O O . GLU A 1 117 ? -11.204 -4.844 20.926 1.00 52.09 117 GLU A O 1
#